Protein AF-A0A5K7Z959-F1 (afdb_monomer_lite)

Organism: NCBI:txid947919

Secondary structure (DSSP, 8-state):
---TT--HHHHHHHHTTS-HHHHHHHHHHHHHHHHHHHTT-TTHHHHHHHHHHHHHHHHHHHH-PPPSSTT-HHHHHHHHHTTTS----HHHHTT-----------

pLDDT: mean 81.92, std 19.17, range [40.25, 98.12]

Structure (mmCIF, N/CA/C/O backbone):
data_AF-A0A5K7Z959-F1
#
_entry.id   AF-A0A5K7Z959-F1
#
loop_
_atom_site.group_PDB
_atom_site.id
_atom_site.type_symbol
_atom_site.label_atom_id
_atom_site.label_alt_id
_atom_site.label_comp_id
_atom_site.label_asym_id
_atom_site.label_entity_id
_atom_site.label_seq_id
_atom_site.pdbx_PDB_ins_code
_atom_site.Cartn_x
_atom_site.Cartn_y
_atom_site.Cartn_z
_atom_site.occupancy
_atom_site.B_iso_or_equiv
_atom_site.auth_seq_id
_atom_site.auth_comp_id
_atom_site.auth_asym_id
_atom_site.auth_atom_id
_atom_site.pdbx_PDB_model_num
ATOM 1 N N . MET A 1 1 ? -6.705 10.122 2.097 1.00 83.31 1 MET A N 1
ATOM 2 C CA . MET A 1 1 ? -5.919 8.900 1.813 1.00 83.31 1 MET A CA 1
ATOM 3 C C . MET A 1 1 ? -6.274 8.472 0.405 1.00 83.31 1 MET A C 1
ATOM 5 O O . MET A 1 1 ? -7.323 8.890 -0.059 1.00 83.31 1 MET A O 1
ATOM 9 N N . ILE A 1 2 ? -5.399 7.739 -0.271 1.00 84.88 2 ILE A N 1
ATOM 10 C CA . ILE A 1 2 ? -5.681 7.154 -1.587 1.00 84.88 2 ILE A CA 1
ATOM 11 C C . ILE A 1 2 ? -6.644 5.972 -1.442 1.00 84.88 2 ILE A C 1
ATOM 13 O O . ILE A 1 2 ? -7.604 5.907 -2.193 1.00 84.88 2 ILE A O 1
ATOM 17 N N . SER A 1 3 ? -6.432 5.081 -0.464 1.00 87.12 3 SER A N 1
ATOM 18 C CA . SER A 1 3 ? -7.444 4.071 -0.118 1.00 87.12 3 SER A CA 1
ATOM 19 C C . SER A 1 3 ? -8.305 4.588 1.020 1.00 87.12 3 SER A C 1
ATOM 21 O O . SER A 1 3 ? -7.802 4.835 2.115 1.00 87.12 3 SER A O 1
ATOM 23 N N . GLU A 1 4 ? -9.606 4.727 0.802 1.00 88.75 4 GLU A N 1
ATOM 24 C CA . GLU A 1 4 ? -10.521 5.169 1.862 1.00 88.75 4 GLU A CA 1
ATOM 25 C C . GLU A 1 4 ? -10.800 4.050 2.875 1.00 88.75 4 GLU A C 1
ATOM 27 O O . GLU A 1 4 ? -11.040 4.299 4.061 1.00 88.75 4 GLU A O 1
ATOM 32 N N . ASN A 1 5 ? -10.689 2.796 2.427 1.00 91.69 5 ASN A N 1
ATOM 33 C CA . ASN A 1 5 ? -11.021 1.614 3.215 1.00 91.69 5 ASN A CA 1
ATOM 34 C C . ASN A 1 5 ? -9.810 0.910 3.838 1.00 91.69 5 ASN A C 1
ATOM 36 O O . ASN A 1 5 ? -9.972 -0.167 4.412 1.00 91.69 5 ASN A O 1
ATOM 40 N N . CYS A 1 6 ? -8.618 1.512 3.779 1.00 93.94 6 CYS A N 1
ATOM 41 C CA . CYS A 1 6 ? -7.376 0.928 4.299 1.00 93.94 6 CYS A CA 1
ATOM 42 C C . CYS A 1 6 ? -7.023 -0.418 3.638 1.00 93.94 6 CYS A C 1
ATOM 44 O O . CYS A 1 6 ? -6.532 -1.335 4.304 1.00 93.94 6 CYS A O 1
ATOM 46 N N . ARG A 1 7 ? -7.278 -0.559 2.3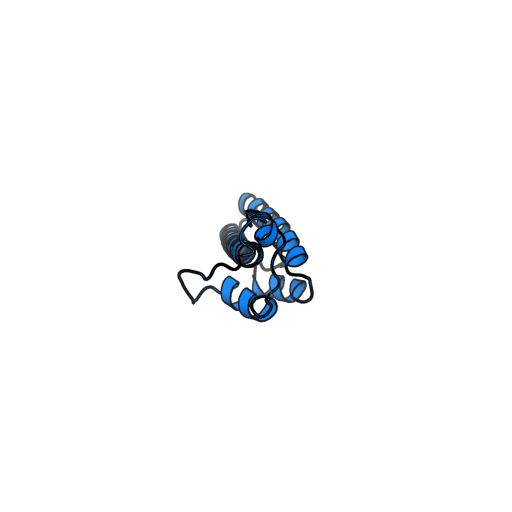33 1.00 95.69 7 ARG A N 1
ATOM 47 C CA . ARG A 1 7 ? -6.990 -1.782 1.583 1.00 95.69 7 ARG A CA 1
ATOM 48 C C . ARG A 1 7 ? -5.873 -1.564 0.566 1.00 95.69 7 ARG A C 1
ATOM 50 O O . ARG A 1 7 ? -5.892 -0.629 -0.230 1.00 95.69 7 ARG A O 1
ATOM 57 N N . ILE A 1 8 ? -4.879 -2.453 0.582 1.00 96.31 8 ILE A N 1
ATOM 58 C CA . ILE A 1 8 ? -3.720 -2.349 -0.317 1.00 96.31 8 ILE A CA 1
ATOM 59 C C . ILE A 1 8 ? -4.067 -2.589 -1.791 1.00 96.31 8 ILE A C 1
ATOM 61 O O . ILE A 1 8 ? -3.406 -2.029 -2.657 1.00 96.31 8 ILE A O 1
ATOM 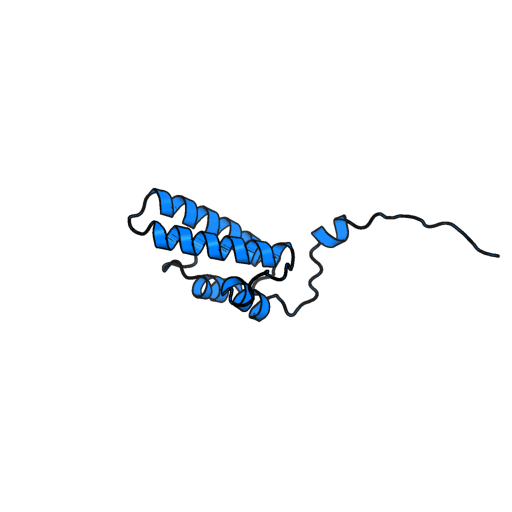65 N N . ASP A 1 9 ? -5.090 -3.387 -2.088 1.00 96.50 9 ASP A N 1
ATOM 66 C CA . ASP A 1 9 ? -5.566 -3.611 -3.456 1.00 96.50 9 ASP A CA 1
ATOM 67 C C . ASP A 1 9 ? -6.141 -2.328 -4.071 1.00 96.50 9 ASP A C 1
ATOM 69 O O . ASP A 1 9 ? -5.770 -1.982 -5.186 1.00 96.50 9 ASP A O 1
ATOM 73 N N . GLU A 1 10 ? -6.952 -1.578 -3.322 1.00 97.12 10 GLU A N 1
ATOM 74 C CA . GLU A 1 10 ? -7.486 -0.271 -3.738 1.00 97.12 10 GLU A CA 1
ATOM 75 C C . GLU A 1 10 ? -6.364 0.744 -4.019 1.00 97.12 10 GLU A C 1
ATOM 77 O O . GLU A 1 10 ? -6.360 1.426 -5.049 1.00 97.12 10 GLU A O 1
ATOM 82 N N . PHE A 1 11 ? -5.362 0.803 -3.134 1.00 97.88 11 PHE A N 1
ATOM 83 C CA . PHE A 1 11 ? -4.179 1.636 -3.349 1.00 97.88 11 PHE A CA 1
ATOM 84 C C . PHE A 1 11 ? -3.436 1.243 -4.630 1.00 97.88 11 PHE A C 1
ATOM 86 O O . PHE A 1 11 ? -3.163 2.101 -5.469 1.00 97.88 11 PHE A O 1
ATOM 93 N N . VAL A 1 12 ? -3.118 -0.047 -4.789 1.00 96.69 12 VAL A N 1
ATOM 94 C CA . VAL A 1 12 ? -2.360 -0.555 -5.941 1.00 96.69 12 VAL A CA 1
ATOM 95 C C . VAL A 1 12 ? -3.114 -0.315 -7.240 1.00 96.69 12 VAL A C 1
ATOM 97 O O . VAL A 1 12 ? -2.514 0.174 -8.190 1.00 96.69 12 VAL A O 1
ATOM 100 N N . GLU A 1 13 ? -4.418 -0.577 -7.276 1.00 96.19 13 GLU A N 1
ATOM 101 C CA . GLU A 1 13 ? -5.251 -0.352 -8.458 1.00 96.19 13 GLU A CA 1
ATOM 102 C C . GLU A 1 13 ? -5.202 1.111 -8.923 1.00 96.19 13 GLU A C 1
ATOM 104 O O . GLU A 1 13 ? -5.154 1.383 -10.122 1.00 96.19 13 GLU A O 1
ATOM 109 N N . THR A 1 14 ? -5.111 2.049 -7.978 1.00 96.88 14 THR A N 1
ATOM 110 C CA . THR A 1 14 ? -5.000 3.485 -8.263 1.00 96.88 14 THR A CA 1
ATOM 111 C C . THR A 1 14 ? -3.626 3.876 -8.822 1.00 96.88 14 THR A C 1
ATOM 113 O O . THR A 1 14 ? -3.518 4.815 -9.614 1.00 96.88 14 THR A O 1
ATOM 116 N N . VAL A 1 15 ? -2.553 3.182 -8.425 1.00 96.50 15 VAL A N 1
ATOM 117 C CA . VAL A 1 15 ? -1.169 3.569 -8.765 1.00 96.50 15 VAL A CA 1
ATOM 118 C C . VAL A 1 15 ? -0.474 2.642 -9.766 1.00 96.50 15 VAL A C 1
ATOM 120 O O . VAL A 1 15 ? 0.622 2.971 -10.206 1.00 96.50 15 VAL A O 1
ATOM 123 N N . LYS A 1 16 ? -1.085 1.523 -10.175 1.00 93.88 16 LYS A N 1
ATOM 124 C CA . LYS A 1 16 ? -0.456 0.490 -11.028 1.00 93.88 16 LYS A CA 1
ATOM 125 C C . LYS A 1 16 ? 0.037 0.975 -12.392 1.00 93.88 16 LYS A C 1
ATOM 127 O O . LYS A 1 16 ? 0.945 0.378 -12.949 1.00 93.88 16 LYS A O 1
ATOM 132 N N . ASN A 1 17 ? -0.551 2.046 -12.927 1.00 93.38 17 ASN A N 1
ATOM 133 C CA . ASN A 1 17 ? -0.163 2.623 -14.220 1.00 93.38 17 ASN A CA 1
ATOM 134 C C . ASN A 1 17 ? 0.952 3.677 -14.091 1.00 93.38 17 ASN A C 1
ATOM 136 O O . ASN A 1 17 ? 1.299 4.328 -15.073 1.00 93.38 17 ASN A O 1
ATOM 140 N N . LYS A 1 18 ? 1.470 3.896 -12.879 1.00 93.06 18 LYS A N 1
ATOM 141 C CA . LYS A 1 18 ? 2.580 4.809 -12.604 1.00 93.06 18 LYS A CA 1
ATOM 142 C C . LYS A 1 18 ? 3.904 4.058 -12.638 1.00 93.06 18 LYS A C 1
ATOM 144 O O . LYS A 1 18 ? 3.948 2.842 -12.439 1.00 93.06 18 LYS A O 1
ATOM 149 N N . THR A 1 19 ? 4.989 4.803 -12.820 1.00 90.75 19 THR A N 1
ATOM 150 C CA . THR A 1 19 ? 6.338 4.238 -12.709 1.00 90.75 19 THR A CA 1
ATOM 151 C C . THR A 1 19 ? 6.577 3.672 -11.307 1.00 90.75 19 THR A C 1
ATOM 153 O O . THR A 1 19 ? 5.986 4.132 -10.323 1.00 90.75 19 THR A O 1
ATOM 156 N N . SER A 1 20 ? 7.491 2.705 -11.187 1.00 88.62 20 SER A N 1
ATOM 157 C CA . SER A 1 20 ? 7.867 2.110 -9.897 1.00 88.62 20 SER A CA 1
ATOM 158 C C . SER A 1 20 ? 8.287 3.170 -8.863 1.00 88.62 20 SER A C 1
ATOM 160 O O . SER A 1 20 ? 7.974 3.050 -7.677 1.00 88.62 20 SER A O 1
ATOM 162 N N . TRP A 1 21 ? 8.943 4.248 -9.313 1.00 89.94 21 TRP A N 1
ATOM 163 C CA . TRP A 1 21 ? 9.371 5.364 -8.465 1.00 89.94 21 TRP A CA 1
ATOM 164 C C . TRP A 1 21 ? 8.205 6.222 -7.959 1.00 89.94 21 TRP A C 1
ATOM 166 O O . TRP A 1 21 ? 8.129 6.537 -6.772 1.00 89.94 21 TRP A O 1
ATOM 176 N N . GLU A 1 22 ? 7.267 6.579 -8.834 1.00 94.69 22 GLU A N 1
ATOM 177 C CA . GLU A 1 22 ? 6.076 7.330 -8.432 1.00 94.69 22 GLU A CA 1
ATOM 178 C C . GLU A 1 22 ? 5.197 6.509 -7.483 1.00 94.69 22 GLU A C 1
ATOM 180 O O . GLU A 1 22 ? 4.736 7.026 -6.464 1.00 94.69 22 GLU A O 1
ATOM 185 N N . ALA A 1 23 ? 5.008 5.217 -7.775 1.00 95.38 23 ALA A N 1
ATOM 186 C CA . ALA A 1 23 ? 4.287 4.299 -6.899 1.00 95.38 23 ALA A CA 1
ATOM 187 C C . ALA A 1 23 ? 4.960 4.190 -5.520 1.00 95.38 23 ALA A C 1
ATOM 189 O O . ALA A 1 23 ? 4.274 4.230 -4.496 1.00 95.38 23 ALA A O 1
ATOM 190 N N . LEU A 1 24 ? 6.297 4.127 -5.478 1.00 95.38 24 LEU A N 1
ATOM 191 C CA . LEU A 1 24 ? 7.080 4.140 -4.241 1.00 95.38 24 LEU A CA 1
ATOM 192 C C . LEU A 1 24 ? 6.848 5.428 -3.444 1.00 95.38 24 LEU A C 1
ATOM 194 O O . LEU A 1 24 ? 6.565 5.358 -2.246 1.00 95.38 24 LEU A O 1
ATOM 198 N N . SER A 1 25 ? 6.940 6.591 -4.094 1.00 97.06 25 SER A N 1
ATOM 199 C CA . SER A 1 25 ? 6.747 7.883 -3.427 1.00 97.06 25 SER A CA 1
ATOM 200 C C . SER A 1 25 ? 5.344 8.001 -2.825 1.00 97.06 25 SER A C 1
ATOM 202 O O . SER A 1 25 ? 5.197 8.352 -1.653 1.00 97.06 25 SER A O 1
ATOM 204 N N . LEU A 1 26 ? 4.312 7.623 -3.585 1.00 98.12 26 LEU A N 1
ATOM 205 C CA . LEU A 1 26 ? 2.926 7.639 -3.111 1.00 98.12 26 LEU A CA 1
ATOM 206 C C . LEU A 1 26 ? 2.700 6.649 -1.963 1.00 98.12 26 LEU A C 1
ATOM 208 O O . LEU A 1 26 ? 1.996 6.967 -1.005 1.00 98.12 26 LEU A O 1
ATOM 212 N N . ALA A 1 27 ? 3.324 5.469 -2.017 1.00 97.75 27 ALA A N 1
ATOM 213 C CA . ALA A 1 27 ? 3.210 4.478 -0.953 1.00 97.75 27 ALA A CA 1
ATOM 214 C C . ALA A 1 27 ? 3.815 4.987 0.364 1.00 97.75 27 ALA A C 1
ATOM 216 O O . ALA A 1 27 ? 3.245 4.745 1.429 1.00 97.75 27 ALA A O 1
ATOM 217 N N . VAL A 1 28 ? 4.939 5.717 0.310 1.00 98.06 28 VAL A N 1
ATOM 218 C CA . VAL A 1 28 ? 5.565 6.339 1.492 1.00 98.06 28 VAL A CA 1
ATOM 219 C C . VAL A 1 28 ? 4.644 7.389 2.113 1.00 98.06 28 VAL A C 1
ATOM 221 O O . VAL A 1 28 ? 4.418 7.373 3.327 1.00 98.06 28 VAL A O 1
ATOM 224 N N . GLU A 1 29 ? 4.093 8.292 1.302 1.00 98.12 29 GLU A N 1
ATOM 225 C CA . GLU A 1 29 ? 3.175 9.329 1.782 1.00 98.12 29 GLU A CA 1
ATOM 226 C C . GLU A 1 29 ? 1.920 8.734 2.423 1.00 98.12 29 GLU A C 1
ATOM 228 O O . GLU A 1 29 ? 1.507 9.149 3.513 1.00 98.12 29 GLU A O 1
ATOM 233 N N . GLU A 1 30 ? 1.339 7.734 1.765 1.00 98.06 30 GLU A N 1
ATOM 234 C CA . GLU A 1 30 ? 0.140 7.049 2.222 1.00 98.06 30 GLU A CA 1
ATOM 235 C C . GLU A 1 30 ? 0.401 6.255 3.511 1.00 98.06 30 GLU A C 1
ATOM 237 O O . GLU A 1 30 ? -0.386 6.358 4.453 1.00 98.06 30 GLU A O 1
ATOM 242 N N . ALA A 1 31 ? 1.532 5.547 3.623 1.00 97.94 31 ALA A N 1
ATOM 243 C CA . ALA A 1 31 ? 1.902 4.815 4.838 1.00 97.94 31 ALA A CA 1
ATOM 244 C C . ALA A 1 31 ? 2.064 5.757 6.039 1.00 97.94 31 ALA A C 1
ATOM 246 O O . ALA A 1 31 ? 1.536 5.489 7.120 1.00 97.94 31 ALA A O 1
ATOM 247 N N . ASN A 1 32 ? 2.724 6.903 5.839 1.00 97.38 32 ASN A N 1
ATOM 248 C CA . ASN A 1 32 ? 2.868 7.932 6.870 1.00 97.38 32 ASN A CA 1
ATOM 249 C C . ASN A 1 32 ? 1.515 8.533 7.272 1.00 97.38 32 ASN A C 1
ATOM 251 O O . ASN A 1 32 ? 1.279 8.851 8.440 1.00 97.38 32 ASN A O 1
ATOM 255 N N . ARG A 1 33 ? 0.606 8.722 6.309 1.00 96.88 33 ARG A N 1
ATOM 256 C CA . ARG A 1 33 ? -0.753 9.197 6.584 1.00 96.88 33 ARG A CA 1
ATOM 257 C C . ARG A 1 33 ? -1.549 8.163 7.386 1.00 96.88 33 ARG A C 1
ATOM 259 O O . ARG A 1 33 ? -2.139 8.549 8.392 1.00 96.88 33 ARG A O 1
ATOM 266 N N . ALA A 1 34 ? -1.492 6.886 7.011 1.00 96.94 34 ALA A N 1
ATOM 267 C CA . ALA A 1 34 ? -2.128 5.794 7.742 1.00 96.94 34 ALA A CA 1
ATOM 268 C C . ALA A 1 34 ? -1.585 5.675 9.177 1.00 96.94 34 ALA A C 1
ATOM 270 O O . ALA A 1 34 ? -2.371 5.616 10.119 1.00 96.94 34 ALA A O 1
ATOM 271 N N . ASP A 1 35 ? -0.263 5.747 9.375 1.00 96.12 35 ASP A N 1
ATOM 272 C CA . ASP A 1 35 ? 0.340 5.762 10.716 1.00 96.12 35 ASP A CA 1
ATOM 273 C C . ASP A 1 35 ? -0.203 6.916 11.567 1.00 96.12 35 ASP A C 1
ATOM 275 O O . ASP A 1 35 ? -0.609 6.704 12.708 1.00 96.12 35 ASP A O 1
ATOM 279 N N . ARG A 1 36 ? -0.279 8.134 11.011 1.00 95.50 36 ARG A N 1
ATOM 280 C CA . ARG A 1 36 ? -0.844 9.298 11.718 1.00 95.50 36 ARG A CA 1
ATOM 281 C C . ARG A 1 36 ? -2.312 9.099 12.093 1.00 95.50 36 ARG A C 1
ATOM 283 O O . ARG A 1 36 ? -2.709 9.486 13.192 1.00 95.50 36 ARG A O 1
ATOM 290 N N . MET A 1 37 ? -3.109 8.499 11.211 1.00 95.00 37 MET A N 1
ATOM 291 C CA . MET A 1 37 ? -4.521 8.209 11.484 1.00 95.00 37 MET A CA 1
ATOM 292 C C . MET A 1 37 ? -4.690 7.125 12.552 1.00 95.00 37 MET A C 1
ATOM 294 O O . MET A 1 37 ? -5.583 7.242 13.390 1.00 95.00 37 MET A O 1
ATOM 298 N N . ALA A 1 38 ? -3.791 6.139 12.608 1.00 94.50 38 ALA A N 1
ATOM 299 C CA . ALA A 1 38 ? -3.813 5.098 13.632 1.00 94.50 38 ALA A CA 1
ATOM 300 C C . ALA A 1 38 ? -3.701 5.644 15.068 1.00 94.50 38 ALA A C 1
ATOM 302 O O . ALA A 1 38 ? -4.203 5.020 16.000 1.00 94.50 38 ALA A O 1
ATOM 303 N N . TYR A 1 39 ? -3.065 6.803 15.271 1.00 90.69 39 TYR A N 1
ATOM 304 C CA . TYR A 1 39 ? -2.986 7.438 16.593 1.00 90.69 39 TYR A CA 1
ATOM 305 C C . TYR A 1 39 ? -4.279 8.137 17.024 1.00 90.69 39 TYR A C 1
ATOM 307 O O . TYR A 1 39 ? -4.458 8.370 18.215 1.00 90.69 39 TYR A O 1
ATOM 315 N N . ARG A 1 40 ? -5.151 8.509 16.079 1.00 89.00 40 ARG A N 1
ATOM 316 C CA . ARG A 1 40 ? -6.300 9.401 16.326 1.00 89.00 40 ARG A CA 1
ATOM 317 C C . ARG A 1 40 ? -7.660 8.757 16.059 1.00 89.00 40 ARG A C 1
ATOM 319 O O . ARG A 1 40 ? -8.674 9.406 16.270 1.00 89.00 40 ARG A O 1
ATOM 326 N N . SER A 1 41 ? -7.690 7.526 15.555 1.00 89.00 41 SER A N 1
ATOM 327 C CA . SER A 1 41 ? -8.917 6.865 15.112 1.00 89.00 41 SER A CA 1
ATOM 328 C C . SER A 1 41 ? -9.227 5.612 15.923 1.00 89.00 41 SER A C 1
ATOM 330 O O . SER A 1 41 ? -8.330 4.841 16.263 1.00 89.00 41 SER A O 1
ATOM 332 N N . GLU A 1 42 ? -10.518 5.361 16.136 1.00 89.06 42 GLU A N 1
ATOM 333 C CA . GLU A 1 42 ? -11.044 4.097 16.666 1.00 89.06 42 GLU A CA 1
ATOM 334 C C . GLU A 1 42 ? -10.716 2.904 15.751 1.00 89.06 42 GLU A C 1
ATOM 336 O O . GLU A 1 42 ? -10.536 1.784 16.221 1.00 89.06 42 GLU A O 1
ATOM 341 N N . ARG A 1 43 ? -10.500 3.147 14.449 1.00 90.56 43 ARG A N 1
ATOM 342 C CA . ARG A 1 43 ? -10.054 2.144 13.463 1.00 90.56 43 ARG A CA 1
ATOM 343 C C . ARG A 1 43 ? -8.537 1.914 13.477 1.00 90.56 43 ARG A C 1
ATOM 345 O O . ARG A 1 43 ? -7.927 1.610 12.451 1.00 90.56 43 ARG A O 1
ATOM 352 N N . LYS A 1 44 ? -7.889 2.076 14.634 1.00 93.06 44 LYS A N 1
ATOM 353 C CA . LYS A 1 44 ? -6.427 1.989 14.799 1.00 93.06 44 LYS A CA 1
ATOM 354 C C . LYS A 1 44 ? -5.825 0.731 14.168 1.00 93.06 44 LYS A C 1
ATOM 356 O O . LYS A 1 44 ? -4.818 0.822 13.467 1.00 93.06 44 LYS A O 1
ATOM 361 N N . THR A 1 45 ? -6.441 -0.427 14.392 1.00 94.75 45 THR A N 1
ATOM 362 C CA . THR A 1 45 ? -5.948 -1.722 13.895 1.00 94.75 45 THR A CA 1
ATOM 363 C C . THR A 1 45 ? -5.951 -1.801 12.365 1.00 94.75 45 THR A C 1
ATOM 365 O O . THR A 1 45 ? -4.989 -2.318 11.787 1.00 94.75 45 THR A O 1
ATOM 368 N N . ASP A 1 46 ? -6.968 -1.241 11.704 1.00 95.12 46 ASP A N 1
ATOM 369 C CA . ASP A 1 46 ? -7.060 -1.190 10.239 1.00 95.12 46 ASP A CA 1
ATOM 370 C C . ASP A 1 46 ? -5.911 -0.359 9.668 1.00 95.12 46 ASP A C 1
ATOM 372 O O . ASP A 1 46 ? -5.146 -0.837 8.830 1.00 95.12 46 ASP A O 1
ATOM 376 N N . PHE A 1 47 ? -5.727 0.861 10.184 1.00 96.25 47 PHE A N 1
ATOM 377 C CA . PHE A 1 47 ? -4.661 1.762 9.744 1.00 96.25 47 PHE A CA 1
ATOM 378 C C . PHE A 1 47 ? -3.265 1.174 9.978 1.00 96.25 47 PHE A C 1
ATOM 380 O O . PHE A 1 47 ? -2.399 1.273 9.109 1.00 96.25 47 PHE A O 1
ATOM 387 N N . GLN A 1 48 ? -3.037 0.514 11.119 1.00 95.94 48 GLN A N 1
ATOM 388 C CA . GLN A 1 48 ? -1.765 -0.158 11.405 1.00 95.94 48 GLN A CA 1
ATOM 389 C C . GLN A 1 48 ? -1.504 -1.337 10.466 1.00 95.94 48 GLN A C 1
ATOM 391 O O . GLN A 1 48 ? -0.364 -1.565 10.049 1.00 95.94 48 GLN A O 1
ATOM 396 N N . THR A 1 49 ? -2.539 -2.116 10.153 1.00 96.00 49 THR A N 1
ATOM 397 C CA . THR A 1 49 ? -2.429 -3.248 9.227 1.00 96.00 49 THR A 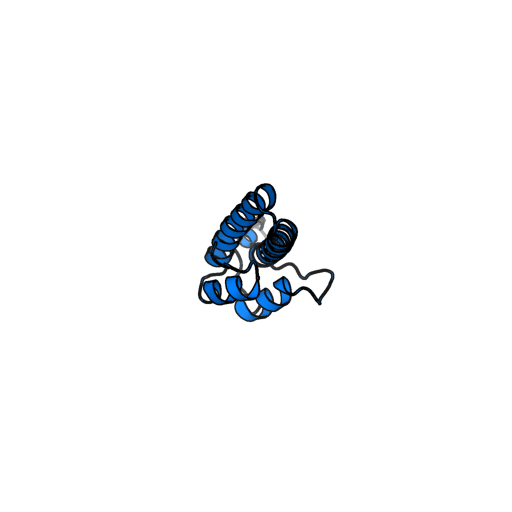CA 1
ATOM 398 C C . THR A 1 49 ? -2.132 -2.751 7.819 1.00 96.00 49 THR A C 1
ATOM 400 O O . THR A 1 49 ? -1.196 -3.236 7.184 1.00 96.00 49 THR A O 1
ATOM 403 N N . TYR A 1 50 ? -2.854 -1.728 7.377 1.00 97.12 50 TYR A N 1
ATOM 404 C CA . TYR A 1 50 ? -2.684 -1.100 6.076 1.00 97.12 50 TYR A CA 1
ATOM 405 C C . TYR A 1 50 ? -1.304 -0.454 5.907 1.00 97.12 50 TYR A C 1
ATOM 407 O O . TYR A 1 50 ? -0.579 -0.794 4.973 1.00 97.12 50 TYR A O 1
ATOM 415 N N . SER A 1 51 ? -0.864 0.368 6.867 1.00 97.31 51 SER A N 1
ATOM 416 C CA . SER A 1 51 ? 0.491 0.945 6.886 1.00 97.31 51 SER A CA 1
ATOM 417 C C . SER A 1 51 ? 1.574 -0.132 6.793 1.00 97.31 51 SER A C 1
ATOM 419 O O . SER A 1 51 ? 2.540 -0.007 6.037 1.00 97.31 51 SER A O 1
ATOM 421 N N . ARG A 1 52 ? 1.406 -1.249 7.510 1.00 96.19 52 ARG A N 1
ATOM 422 C CA . ARG A 1 52 ? 2.350 -2.370 7.452 1.00 96.19 52 ARG A CA 1
ATOM 423 C C . ARG A 1 52 ? 2.402 -3.008 6.067 1.00 96.19 52 ARG A C 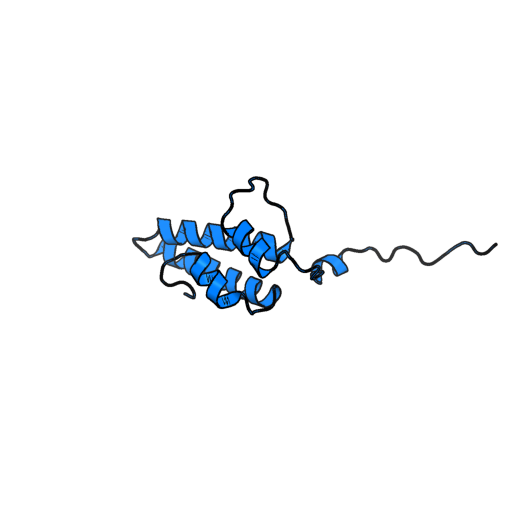1
ATOM 425 O O . ARG A 1 52 ? 3.492 -3.347 5.616 1.00 96.19 52 ARG A O 1
ATOM 432 N N . GLN A 1 53 ? 1.259 -3.181 5.406 1.00 95.88 53 GLN A N 1
ATOM 433 C CA . GLN A 1 53 ? 1.206 -3.703 4.040 1.00 95.88 53 GLN A CA 1
ATOM 434 C C . GLN A 1 53 ? 1.889 -2.742 3.054 1.00 95.88 53 GLN A C 1
ATOM 436 O O . GLN A 1 53 ? 2.724 -3.186 2.267 1.00 95.88 53 GLN A O 1
ATOM 441 N N . LEU A 1 54 ? 1.634 -1.434 3.162 1.00 97.56 54 LEU A N 1
ATOM 442 C CA . LEU A 1 54 ? 2.303 -0.410 2.350 1.00 97.56 54 LEU A CA 1
ATOM 443 C C . LEU A 1 54 ? 3.822 -0.413 2.560 1.00 97.56 54 LEU A C 1
ATOM 445 O O . LEU A 1 54 ? 4.575 -0.394 1.595 1.00 97.56 54 LEU A O 1
ATOM 449 N N . LYS A 1 55 ? 4.300 -0.530 3.804 1.00 95.94 55 LYS A N 1
ATOM 450 C CA . LYS A 1 55 ? 5.739 -0.633 4.116 1.00 95.94 55 LYS A CA 1
ATOM 451 C C . LYS A 1 55 ? 6.403 -1.861 3.498 1.00 95.94 55 LYS A C 1
ATOM 453 O O . LYS A 1 55 ? 7.572 -1.796 3.123 1.00 95.94 55 LYS A O 1
ATOM 458 N N . ARG A 1 56 ? 5.672 -2.969 3.350 1.00 94.06 56 ARG A N 1
ATOM 459 C CA . ARG A 1 56 ? 6.175 -4.136 2.611 1.00 94.06 56 ARG A CA 1
ATOM 460 C C . ARG A 1 56 ? 6.246 -3.859 1.115 1.00 94.06 56 ARG A C 1
ATOM 462 O O . ARG A 1 56 ? 7.286 -4.126 0.525 1.00 94.06 56 ARG A O 1
ATOM 469 N N . LEU A 1 57 ? 5.199 -3.264 0.538 1.00 94.69 57 LEU A N 1
ATOM 470 C CA . LEU A 1 57 ? 5.193 -2.837 -0.864 1.00 94.69 57 LEU A CA 1
ATOM 471 C C . LEU A 1 57 ? 6.353 -1.876 -1.172 1.00 94.69 57 LEU A C 1
ATOM 473 O O . LEU A 1 57 ? 7.075 -2.095 -2.136 1.00 94.69 57 LEU A O 1
ATOM 477 N N . ILE A 1 58 ? 6.596 -0.887 -0.306 1.00 95.12 58 ILE A N 1
ATOM 478 C CA . ILE A 1 58 ? 7.756 0.021 -0.360 1.00 95.12 58 ILE A CA 1
ATOM 479 C C . ILE A 1 58 ? 9.066 -0.771 -0.406 1.00 95.12 58 ILE A C 1
ATOM 481 O O . ILE A 1 58 ? 9.937 -0.477 -1.220 1.00 95.12 58 ILE A O 1
ATOM 485 N N . G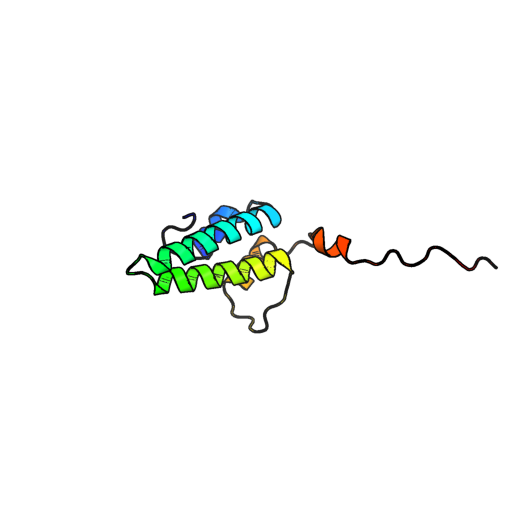LY A 1 59 ? 9.211 -1.787 0.450 1.00 92.00 59 GLY A N 1
ATOM 486 C CA . GLY A 1 59 ? 10.389 -2.652 0.457 1.00 92.00 59 GLY A CA 1
ATOM 487 C C . GLY A 1 59 ? 10.605 -3.373 -0.877 1.00 92.00 59 GLY A C 1
ATOM 488 O O . GLY A 1 59 ? 11.733 -3.423 -1.363 1.00 92.00 59 GLY A O 1
ATOM 489 N N . TYR A 1 60 ? 9.536 -3.884 -1.493 1.00 90.75 60 TYR A N 1
ATOM 490 C CA . TYR A 1 60 ? 9.619 -4.550 -2.796 1.00 90.75 60 TYR A CA 1
ATOM 491 C C . TYR A 1 60 ? 9.931 -3.574 -3.929 1.00 90.75 60 TYR A C 1
ATOM 493 O O . TYR A 1 60 ? 10.839 -3.835 -4.708 1.00 90.75 60 TYR A O 1
ATOM 501 N N . LEU A 1 61 ? 9.253 -2.425 -3.977 1.00 90.31 61 LEU A N 1
ATOM 502 C CA . LEU A 1 61 ? 9.495 -1.385 -4.982 1.00 90.31 61 LEU A CA 1
ATOM 503 C C . LEU A 1 61 ? 10.924 -0.826 -4.912 1.00 90.31 61 LEU A C 1
ATOM 505 O O . LEU A 1 61 ? 11.506 -0.491 -5.938 1.00 90.31 61 LEU A O 1
ATOM 509 N N . ARG A 1 62 ? 11.498 -0.728 -3.708 1.00 90.00 62 ARG A N 1
ATOM 510 C CA . ARG A 1 62 ? 12.823 -0.133 -3.498 1.00 90.00 62 ARG A CA 1
ATOM 511 C C . ARG A 1 62 ? 13.980 -1.098 -3.731 1.00 90.00 62 ARG A C 1
ATOM 513 O O . ARG A 1 62 ? 15.044 -0.669 -4.167 1.00 90.00 62 ARG A O 1
ATOM 520 N N . TYR A 1 63 ? 13.804 -2.368 -3.377 1.00 85.50 63 TYR A N 1
ATOM 521 C CA . TYR A 1 63 ? 14.915 -3.321 -3.298 1.00 85.50 63 TYR A CA 1
ATOM 522 C C . TYR A 1 63 ? 14.709 -4.596 -4.118 1.00 85.50 63 TYR A C 1
ATOM 524 O O . TYR A 1 63 ? 15.603 -5.439 -4.138 1.00 85.50 63 TYR A O 1
ATOM 532 N N . SER A 1 64 ? 13.541 -4.784 -4.738 1.00 77.62 64 SER A N 1
ATOM 533 C CA . SER A 1 64 ? 13.182 -6.010 -5.467 1.00 77.62 64 SER A CA 1
ATOM 534 C C . SER A 1 64 ? 13.390 -7.289 -4.638 1.00 77.62 64 SER A C 1
ATOM 536 O O . SER A 1 64 ? 13.753 -8.342 -5.158 1.00 77.62 64 SER A O 1
ATOM 538 N N . VAL A 1 65 ? 13.196 -7.202 -3.315 1.00 72.38 65 VAL A N 1
ATOM 539 C CA . VAL A 1 65 ? 13.486 -8.297 -2.377 1.00 72.38 65 VAL A CA 1
ATOM 540 C C . VAL A 1 65 ? 12.390 -9.353 -2.423 1.00 72.38 65 VAL A C 1
ATOM 542 O O . VAL A 1 65 ? 11.224 -9.069 -2.156 1.00 72.38 65 VAL A O 1
ATOM 545 N N . THR A 1 66 ? 12.769 -10.608 -2.640 1.00 69.75 66 THR A N 1
ATOM 546 C CA . THR A 1 66 ? 11.854 -11.741 -2.480 1.00 69.75 66 THR A CA 1
ATOM 547 C C . THR A 1 66 ? 11.518 -11.941 -0.996 1.00 69.75 66 THR A C 1
ATOM 549 O O . THR A 1 66 ? 12.424 -12.089 -0.168 1.00 69.75 66 THR A O 1
ATOM 552 N N . PRO A 1 67 ? 10.234 -11.961 -0.599 1.00 72.88 67 PRO A N 1
ATOM 553 C CA . PRO A 1 67 ? 9.871 -12.174 0.791 1.00 72.88 67 PRO A CA 1
ATOM 554 C C . PRO A 1 67 ? 10.210 -13.584 1.254 1.00 72.88 67 PRO A C 1
ATOM 556 O O . PRO A 1 67 ? 10.003 -14.565 0.547 1.00 72.88 67 PRO A O 1
ATOM 559 N N . ARG A 1 68 ? 10.589 -13.700 2.531 1.00 68.81 68 ARG A N 1
ATOM 560 C CA . ARG A 1 68 ? 10.779 -15.001 3.197 1.00 68.81 68 ARG A CA 1
ATOM 561 C C . ARG A 1 68 ? 9.493 -15.836 3.290 1.00 68.81 68 ARG A C 1
ATOM 563 O O . ARG A 1 68 ? 9.565 -17.028 3.560 1.00 68.81 68 ARG A O 1
ATOM 570 N N . ARG A 1 69 ? 8.312 -15.221 3.129 1.00 67.69 69 ARG A N 1
ATOM 571 C CA . ARG A 1 69 ? 7.001 -15.890 3.167 1.00 67.69 69 ARG A CA 1
ATOM 572 C C . ARG A 1 69 ? 6.209 -15.562 1.890 1.00 67.69 69 ARG A C 1
ATOM 574 O O . ARG A 1 69 ? 5.772 -14.423 1.750 1.00 67.69 69 ARG A O 1
ATOM 581 N N . PRO A 1 70 ? 5.961 -16.534 0.995 1.00 62.16 70 PRO A N 1
ATOM 582 C CA . PRO A 1 70 ? 5.402 -16.280 -0.339 1.00 62.16 70 PRO A CA 1
ATOM 583 C C . PRO A 1 70 ? 3.903 -15.924 -0.369 1.00 62.16 70 PRO A C 1
ATOM 585 O O . PRO A 1 70 ? 3.389 -15.536 -1.411 1.00 62.16 70 PRO A O 1
ATOM 588 N N . ARG A 1 71 ? 3.178 -16.014 0.756 1.00 74.06 71 ARG A N 1
ATOM 589 C CA . ARG A 1 71 ? 1.738 -15.680 0.834 1.00 74.06 71 ARG A CA 1
ATOM 590 C C . ARG A 1 71 ? 1.449 -14.197 1.113 1.00 74.06 71 ARG A C 1
ATOM 592 O O . ARG A 1 71 ? 0.335 -13.854 1.499 1.00 74.06 71 ARG A O 1
ATOM 599 N N . ASP A 1 72 ? 2.434 -13.315 0.967 1.00 85.69 72 ASP A N 1
ATOM 600 C CA . ASP A 1 72 ? 2.246 -11.888 1.224 1.00 85.69 72 ASP A CA 1
ATOM 601 C C . ASP A 1 72 ? 1.415 -11.220 0.113 1.00 85.69 72 ASP A C 1
ATOM 603 O O . ASP A 1 72 ? 1.776 -11.263 -1.063 1.00 85.69 72 ASP A O 1
ATOM 607 N N . MET A 1 73 ? 0.294 -10.595 0.485 1.00 90.31 73 MET A N 1
ATOM 608 C CA . MET A 1 73 ? -0.565 -9.865 -0.452 1.00 90.31 73 MET A CA 1
ATOM 609 C C . MET A 1 73 ? 0.183 -8.725 -1.152 1.00 90.31 73 MET A C 1
ATOM 611 O O . MET A 1 73 ? 0.062 -8.584 -2.365 1.00 90.31 73 MET A O 1
ATOM 615 N N . ALA A 1 74 ? 0.987 -7.954 -0.415 1.00 91.44 74 ALA A N 1
ATOM 616 C CA . ALA A 1 74 ? 1.745 -6.838 -0.974 1.00 91.44 74 ALA A CA 1
ATOM 617 C C . ALA A 1 74 ? 2.760 -7.325 -2.017 1.00 91.44 74 ALA A C 1
ATOM 619 O O . ALA A 1 74 ? 2.970 -6.666 -3.031 1.00 91.44 74 ALA A O 1
ATOM 620 N N . TYR A 1 75 ? 3.348 -8.504 -1.795 1.00 91.00 75 TYR A N 1
ATOM 621 C CA . TYR A 1 75 ? 4.278 -9.103 -2.749 1.00 91.00 75 TYR A CA 1
ATOM 622 C C . TYR A 1 75 ? 3.578 -9.592 -4.014 1.00 91.00 75 TYR A C 1
ATOM 624 O O . TYR A 1 75 ? 4.074 -9.359 -5.110 1.00 91.00 75 TYR A O 1
ATOM 632 N N . ARG A 1 76 ? 2.412 -10.240 -3.883 1.00 91.56 76 ARG A N 1
ATOM 633 C CA . ARG A 1 76 ? 1.625 -10.670 -5.050 1.00 91.56 76 ARG A CA 1
ATOM 634 C C . ARG A 1 76 ? 1.244 -9.484 -5.931 1.00 91.56 76 ARG A C 1
ATOM 636 O O . ARG A 1 76 ? 1.467 -9.539 -7.134 1.00 91.56 76 ARG A O 1
ATOM 643 N N . LEU A 1 77 ? 0.740 -8.414 -5.319 1.00 93.56 77 LEU A N 1
ATOM 644 C CA . LEU A 1 77 ? 0.397 -7.176 -6.019 1.00 93.56 77 LEU A CA 1
ATOM 645 C C . LEU A 1 77 ? 1.630 -6.529 -6.664 1.00 93.56 77 LEU A C 1
ATOM 647 O O . LEU A 1 77 ? 1.566 -6.095 -7.810 1.00 93.56 77 LEU A O 1
ATOM 651 N N . TYR A 1 78 ? 2.772 -6.528 -5.967 1.00 92.12 78 TYR A N 1
ATOM 652 C CA . TYR A 1 78 ? 4.035 -6.071 -6.540 1.00 92.12 78 TYR A CA 1
ATOM 653 C C . TYR A 1 78 ? 4.420 -6.865 -7.795 1.00 92.12 78 TYR A C 1
ATOM 655 O O . TYR A 1 78 ? 4.666 -6.279 -8.847 1.00 92.12 78 TYR A O 1
ATOM 663 N N . MET A 1 79 ? 4.430 -8.197 -7.707 1.00 90.25 79 MET A N 1
ATOM 664 C CA . MET A 1 79 ? 4.806 -9.068 -8.822 1.00 90.25 79 MET A CA 1
ATOM 665 C C . MET A 1 79 ? 3.876 -8.916 -10.025 1.00 90.25 79 MET A C 1
ATOM 667 O O . MET A 1 79 ? 4.341 -8.988 -11.157 1.00 90.25 79 MET A O 1
ATOM 671 N N . GLN A 1 80 ? 2.587 -8.683 -9.777 1.00 92.06 80 GLN A N 1
ATOM 672 C CA . GLN A 1 80 ? 1.574 -8.519 -10.814 1.00 92.06 80 GLN A CA 1
ATOM 673 C C . GLN A 1 80 ? 1.758 -7.242 -11.646 1.00 92.06 80 GLN A C 1
ATOM 675 O O . GLN A 1 80 ? 1.457 -7.260 -12.836 1.00 92.06 80 GLN A O 1
ATOM 680 N N . HIS A 1 81 ? 2.217 -6.145 -11.035 1.00 92.19 81 HIS A N 1
ATOM 681 C CA . HIS A 1 81 ? 2.228 -4.829 -11.688 1.00 92.19 81 HIS A CA 1
ATOM 682 C C . HIS A 1 81 ? 3.626 -4.259 -11.953 1.00 92.19 81 HIS A C 1
ATOM 684 O O . HIS A 1 81 ? 3.797 -3.534 -12.924 1.00 92.19 81 HIS A O 1
ATOM 690 N N . TRP A 1 82 ? 4.628 -4.608 -11.142 1.00 89.44 82 TRP A N 1
ATOM 691 C CA . TRP A 1 82 ? 5.986 -4.052 -11.246 1.00 89.44 82 TRP A CA 1
ATOM 692 C C . TRP A 1 82 ? 7.090 -5.118 -11.290 1.00 89.44 82 TRP A C 1
ATOM 694 O O . TRP A 1 82 ? 8.183 -4.855 -11.779 1.00 89.44 82 TRP A O 1
ATOM 704 N N . GLY A 1 83 ? 6.829 -6.344 -10.826 1.00 84.94 83 GLY A N 1
ATOM 705 C CA . GLY A 1 83 ? 7.853 -7.394 -10.745 1.00 84.94 83 GLY A CA 1
ATOM 706 C C . GLY A 1 83 ? 8.265 -8.027 -12.080 1.00 84.94 83 GLY A C 1
ATOM 707 O O . GLY A 1 83 ? 9.224 -8.794 -12.107 1.00 84.94 83 GLY A O 1
ATOM 708 N N . SER A 1 84 ? 7.564 -7.742 -13.184 1.00 69.25 84 SER A N 1
ATOM 709 C CA . SER A 1 84 ? 7.871 -8.308 -14.511 1.00 69.25 84 SER A CA 1
ATOM 710 C C . SER A 1 84 ? 8.908 -7.516 -15.315 1.00 69.25 84 SER A C 1
ATOM 712 O O . SER A 1 84 ? 9.335 -7.985 -16.369 1.00 69.25 84 SER A O 1
ATOM 714 N N . ALA A 1 85 ? 9.352 -6.352 -14.838 1.00 55.00 85 ALA A N 1
ATOM 715 C CA . ALA A 1 85 ? 10.323 -5.531 -15.548 1.00 55.00 85 ALA A CA 1
ATOM 716 C C . ALA A 1 85 ? 11.676 -5.532 -14.827 1.00 55.00 85 ALA A C 1
ATOM 718 O O . ALA A 1 85 ? 11.776 -5.231 -13.639 1.00 55.00 85 ALA A O 1
ATOM 719 N N . ARG A 1 86 ? 12.749 -5.801 -15.579 1.00 50.69 86 ARG A N 1
ATOM 720 C CA . ARG A 1 86 ? 14.126 -5.394 -15.251 1.00 50.69 86 ARG A CA 1
ATOM 721 C C . ARG A 1 86 ? 14.239 -3.856 -15.254 1.00 50.69 86 ARG A C 1
ATOM 723 O O . ARG A 1 86 ? 15.086 -3.296 -15.943 1.00 50.69 86 ARG A O 1
ATOM 730 N N . GLU A 1 87 ? 13.389 -3.150 -14.517 1.00 51.03 87 GLU A N 1
ATOM 731 C CA . GLU A 1 87 ? 13.625 -1.747 -14.196 1.00 51.03 87 GLU A CA 1
ATOM 732 C C . GLU A 1 87 ? 14.756 -1.719 -13.163 1.00 51.03 87 GLU A C 1
ATOM 734 O O . GLU A 1 87 ? 14.550 -1.832 -11.955 1.00 51.03 87 GLU A O 1
ATOM 739 N N . LEU A 1 88 ? 15.993 -1.669 -13.665 1.00 49.88 88 LEU A N 1
ATOM 740 C CA . LEU A 1 88 ? 17.185 -1.431 -12.861 1.00 49.88 88 LEU A CA 1
ATOM 741 C C . LEU A 1 88 ? 17.023 -0.075 -12.170 1.00 49.88 88 LEU A C 1
ATOM 743 O O . LEU A 1 88 ? 17.193 0.981 -12.773 1.00 49.88 88 LEU A O 1
ATOM 747 N N . HIS A 1 89 ? 16.662 -0.117 -10.893 1.00 50.19 89 HIS A N 1
ATOM 748 C CA . HIS A 1 89 ? 16.536 1.065 -10.057 1.00 50.19 89 HIS A CA 1
ATOM 749 C C . HIS A 1 89 ? 17.889 1.826 -10.035 1.00 50.19 89 HIS A C 1
ATOM 751 O O . HIS A 1 89 ? 18.924 1.190 -9.823 1.00 50.19 89 HIS A O 1
ATOM 757 N N . PRO A 1 90 ? 17.940 3.169 -10.177 1.00 47.62 90 PRO A N 1
ATOM 758 C CA . PRO A 1 90 ? 19.201 3.938 -10.216 1.00 47.62 90 PRO A CA 1
ATOM 759 C C . PRO A 1 90 ? 20.109 3.715 -8.994 1.00 47.62 90 PRO A C 1
ATOM 761 O O . PRO A 1 90 ? 21.331 3.743 -9.074 1.00 47.62 90 PRO A O 1
ATOM 764 N N . SER A 1 91 ? 19.497 3.412 -7.851 1.00 47.47 91 SER A N 1
ATOM 765 C CA . SER A 1 91 ? 20.168 2.992 -6.611 1.00 47.47 91 SER A CA 1
ATOM 766 C C . SER A 1 91 ? 21.022 1.719 -6.726 1.00 47.47 91 SER A C 1
ATOM 768 O O . SER A 1 91 ? 21.890 1.519 -5.884 1.00 47.47 91 SER A O 1
ATOM 770 N N . VAL A 1 92 ? 20.772 0.852 -7.713 1.00 46.97 92 VAL A N 1
ATOM 771 C CA . VAL A 1 92 ? 21.594 -0.335 -8.013 1.00 46.97 92 VAL A CA 1
ATOM 772 C C . VAL A 1 92 ? 22.815 0.057 -8.851 1.00 46.97 92 VAL A C 1
ATOM 774 O O . VAL A 1 92 ? 23.891 -0.505 -8.672 1.00 46.97 92 VAL A O 1
ATOM 777 N N . LEU A 1 93 ? 22.682 1.075 -9.709 1.00 44.94 93 LEU A N 1
ATOM 778 C CA . LEU A 1 93 ? 23.786 1.622 -10.507 1.00 44.94 93 LEU A CA 1
ATOM 779 C C . LEU A 1 93 ? 24.781 2.431 -9.657 1.00 44.94 93 LEU A C 1
ATOM 781 O O . LEU A 1 93 ? 25.964 2.467 -9.972 1.00 44.94 93 LEU A O 1
ATOM 785 N N . ALA A 1 94 ? 24.336 3.021 -8.543 1.00 48.47 94 ALA A N 1
ATOM 786 C CA . ALA A 1 94 ? 25.190 3.792 -7.632 1.00 48.47 94 ALA A CA 1
ATOM 787 C C . ALA A 1 94 ? 26.136 2.939 -6.753 1.00 48.47 94 ALA A C 1
ATOM 789 O O . ALA A 1 94 ? 26.906 3.495 -5.973 1.00 48.47 94 ALA A O 1
ATOM 790 N N . GLY A 1 95 ? 26.067 1.604 -6.844 1.00 43.97 95 GLY A N 1
ATOM 791 C CA . GLY A 1 95 ? 26.836 0.672 -6.012 1.00 43.97 95 GLY A CA 1
ATOM 792 C C . GLY A 1 95 ? 27.899 -0.147 -6.746 1.00 43.97 95 GLY A C 1
ATOM 793 O O . GLY A 1 95 ? 28.517 -1.001 -6.113 1.00 43.97 95 GLY A O 1
ATOM 794 N N . GLN A 1 96 ? 28.120 0.060 -8.050 1.00 40.25 96 GLN A N 1
ATOM 795 C CA . GLN A 1 96 ? 29.230 -0.607 -8.734 1.00 40.25 96 GLN A CA 1
ATOM 796 C C . GLN A 1 96 ? 30.528 0.185 -8.518 1.00 40.25 96 GLN A C 1
ATOM 798 O O . GLN A 1 96 ? 30.599 1.341 -8.941 1.00 40.25 96 GLN A O 1
ATOM 803 N N . PRO A 1 97 ? 31.565 -0.395 -7.883 1.00 42.50 97 PRO A N 1
ATOM 804 C CA . PRO A 1 97 ? 32.885 0.206 -7.921 1.00 42.50 97 PRO A CA 1
ATOM 805 C C . PRO A 1 97 ? 33.363 0.208 -9.376 1.00 42.50 97 PRO A C 1
ATOM 807 O O . PRO A 1 97 ? 33.403 -0.831 -10.036 1.00 42.50 97 PRO A O 1
ATOM 810 N N . MET A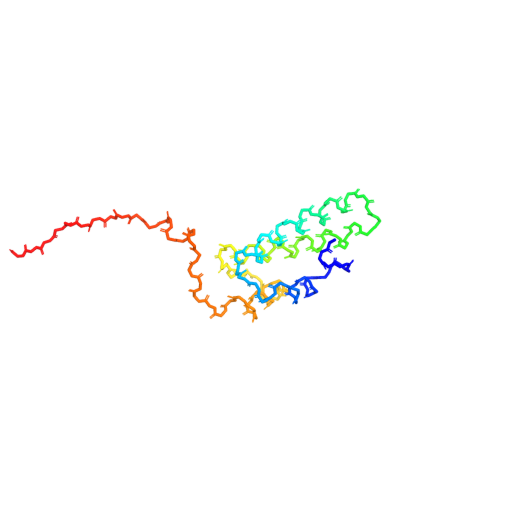 1 98 ? 33.706 1.393 -9.876 1.00 49.41 98 MET A N 1
ATOM 811 C CA . MET A 1 98 ? 34.477 1.578 -11.104 1.00 49.41 98 MET A CA 1
ATOM 812 C C . MET A 1 98 ? 35.904 1.088 -10.843 1.00 49.41 98 MET A C 1
ATOM 814 O O . MET A 1 98 ? 36.806 1.898 -10.650 1.00 49.41 98 MET A O 1
ATOM 818 N N . ASP A 1 99 ? 36.104 -0.228 -10.775 1.00 46.25 99 ASP A N 1
ATOM 819 C CA . ASP A 1 99 ? 37.434 -0.805 -10.623 1.00 46.25 99 ASP A CA 1
ATOM 820 C C . ASP A 1 99 ? 37.962 -1.340 -11.958 1.00 46.25 99 ASP A C 1
ATOM 822 O O . ASP A 1 99 ? 37.528 -2.364 -12.485 1.00 46.25 99 ASP A O 1
ATOM 826 N N . ARG A 1 100 ? 38.959 -0.589 -12.436 1.00 45.81 100 ARG A N 1
ATOM 827 C CA . ARG A 1 100 ? 40.041 -0.940 -13.361 1.00 45.81 100 ARG A CA 1
ATOM 828 C C . ARG A 1 100 ? 39.724 -1.182 -14.837 1.00 45.81 100 ARG A C 1
ATOM 830 O O . ARG A 1 100 ? 39.667 -2.298 -15.341 1.00 45.81 100 ARG A O 1
ATOM 837 N N . ALA A 1 101 ? 39.806 -0.073 -15.571 1.00 51.41 101 ALA A N 1
ATOM 838 C CA . ALA A 1 101 ? 40.729 -0.017 -16.703 1.00 51.41 101 ALA A CA 1
ATOM 839 C C . ALA A 1 101 ? 42.179 -0.320 -16.241 1.00 51.41 101 ALA A C 1
ATOM 841 O O . ALA A 1 101 ? 42.541 0.054 -15.127 1.00 51.41 101 ALA A O 1
ATOM 842 N N . MET A 1 102 ? 42.994 -0.903 -17.136 1.00 49.50 102 MET A N 1
ATOM 843 C CA . MET A 1 102 ? 44.402 -1.354 -16.976 1.00 49.50 102 MET A CA 1
ATOM 844 C C . MET A 1 102 ? 44.518 -2.748 -16.325 1.00 49.50 102 MET A C 1
ATOM 846 O O . MET A 1 102 ? 44.065 -2.937 -15.206 1.00 49.50 102 MET A O 1
ATOM 850 N N . GLN A 1 103 ? 45.106 -3.791 -16.917 1.00 47.03 103 GLN A N 1
ATOM 851 C CA . GLN A 1 103 ? 46.106 -3.945 -17.982 1.00 47.03 103 GLN A CA 1
ATOM 852 C C . GLN A 1 103 ? 46.071 -5.412 -18.459 1.00 47.03 103 GLN A C 1
ATOM 854 O O . GLN A 1 103 ? 45.921 -6.309 -17.635 1.00 47.03 103 GLN A O 1
ATOM 859 N N . SER A 1 104 ? 46.235 -5.642 -19.764 1.00 41.62 104 SER A N 1
ATOM 860 C CA . SER A 1 104 ? 47.317 -6.469 -20.332 1.00 41.62 104 SER A CA 1
ATOM 861 C C . SER A 1 104 ? 47.040 -6.698 -21.816 1.00 41.62 104 SER A C 1
ATOM 863 O O . SER A 1 104 ? 46.303 -7.598 -22.211 1.00 41.62 104 SER A O 1
ATOM 865 N N . ILE A 1 105 ? 47.624 -5.813 -22.622 1.00 49.62 105 ILE A N 1
ATOM 866 C CA . ILE A 1 105 ? 48.030 -6.111 -23.994 1.00 49.62 105 ILE A CA 1
ATOM 867 C C . ILE A 1 105 ? 49.368 -6.856 -23.877 1.00 49.62 105 ILE A C 1
ATOM 869 O O . ILE A 1 105 ? 50.166 -6.518 -23.001 1.00 49.62 105 ILE A O 1
ATOM 873 N N . ASN A 1 106 ? 49.529 -7.880 -24.719 1.00 41.34 106 ASN A N 1
ATOM 874 C CA . ASN A 1 106 ? 50.747 -8.672 -24.928 1.00 41.34 106 ASN A CA 1
ATOM 875 C C . ASN A 1 106 ? 52.026 -7.839 -25.049 1.00 41.34 106 ASN A C 1
ATOM 877 O O . ASN A 1 106 ? 51.962 -6.755 -25.672 1.00 41.34 106 ASN A O 1
#

Sequence (106 aa):
MISENCRIDEFVETVKNKTSWEALSLAVEEANRADRMAYRSERKTDFQTYSRQLKRLIGYLRYSVTPRRPRDMAYRLYMQHWGSARELHPSVLAGQPMDRAMQSIN

Foldseek 3Di:
DQDPQLDPVSLLVVCLVDDLVVSLVVLVVQLVVLCVVLVPDPCVVSSVVSSVLSVVLNVCSPPVDDDPDNPRPSVVSCCVRPVVDPPPDVVNVVPDPPDDDDDDDD

Radius of gyration: 17.98 Å; chains: 1; bounding box: 62×26×42 Å